Protein AF-A0AAD6ZM93-F1 (afdb_monomer_lite)

Structure (mmCIF, N/CA/C/O backbone):
data_AF-A0AAD6ZM93-F1
#
_entry.id   AF-A0AAD6ZM93-F1
#
loop_
_atom_site.group_PDB
_atom_site.id
_atom_site.type_symbol
_atom_site.label_atom_id
_atom_site.label_alt_id
_atom_site.label_comp_id
_atom_site.label_asym_id
_atom_site.label_entity_id
_atom_site.label_seq_id
_atom_site.pdbx_PDB_ins_code
_atom_site.Cartn_x
_atom_site.Cartn_y
_atom_site.Cartn_z
_atom_site.occupancy
_atom_site.B_iso_or_equiv
_atom_site.auth_seq_id
_atom_site.auth_comp_id
_atom_site.auth_asym_id
_atom_site.auth_atom_id
_atom_site.pdbx_PDB_model_num
ATOM 1 N N . MET A 1 1 ? -8.711 8.021 24.105 1.00 67.56 1 MET A N 1
ATOM 2 C CA . MET A 1 1 ? -10.184 8.158 24.157 1.00 67.56 1 MET A CA 1
ATOM 3 C C . MET A 1 1 ? -10.617 8.181 25.612 1.00 67.56 1 MET A C 1
ATOM 5 O O . MET A 1 1 ? -10.117 7.364 26.375 1.00 67.56 1 MET A O 1
ATOM 9 N N . HIS A 1 2 ? -11.492 9.107 26.006 1.00 85.69 2 HIS A N 1
ATOM 10 C CA . HIS A 1 2 ? -12.073 9.116 27.351 1.00 85.69 2 HIS A CA 1
ATOM 11 C C . HIS A 1 2 ? -13.322 8.231 27.360 1.00 85.69 2 HIS A C 1
ATOM 13 O O . HIS A 1 2 ? -14.270 8.508 26.631 1.00 85.69 2 HIS A O 1
ATOM 19 N N . SER A 1 3 ? -13.315 7.164 28.162 1.00 91.06 3 SER A N 1
ATOM 20 C CA . SER A 1 3 ? -14.482 6.300 28.355 1.00 91.06 3 SER A CA 1
ATOM 21 C C . SER A 1 3 ? -15.126 6.585 29.713 1.00 91.06 3 SER A C 1
ATOM 23 O O . SER A 1 3 ? -14.416 6.577 30.723 1.00 91.06 3 SER A O 1
ATOM 25 N N . PRO A 1 4 ? -16.456 6.772 29.795 1.00 92.06 4 PRO A N 1
ATOM 26 C CA . PRO A 1 4 ? -17.145 6.849 31.083 1.00 92.06 4 PRO A CA 1
ATOM 27 C C . PRO A 1 4 ? -17.070 5.519 31.853 1.00 92.06 4 PRO A C 1
ATOM 29 O O . PRO A 1 4 ? -17.218 5.495 33.071 1.00 92.06 4 PRO A O 1
ATOM 32 N N . PHE A 1 5 ? -16.761 4.418 31.162 1.00 92.25 5 PHE A N 1
ATOM 33 C CA . PHE A 1 5 ? -16.632 3.080 31.735 1.00 92.25 5 PHE A CA 1
ATOM 34 C C . PHE A 1 5 ? -15.187 2.714 32.100 1.00 92.25 5 PHE A C 1
ATOM 36 O O . PHE A 1 5 ? -14.921 1.555 32.397 1.00 92.25 5 PHE A O 1
ATOM 43 N N . GLN A 1 6 ? -14.247 3.671 32.105 1.00 93.00 6 GLN A N 1
ATOM 44 C CA . GLN A 1 6 ? -12.807 3.420 32.294 1.00 93.00 6 GLN A CA 1
ATOM 45 C C . GLN A 1 6 ? -12.485 2.518 33.495 1.00 93.00 6 GLN A C 1
ATOM 47 O O . GLN A 1 6 ? -11.612 1.664 33.401 1.00 93.00 6 GLN A O 1
ATOM 52 N N . LYS A 1 7 ? -13.196 2.696 34.616 1.00 91.25 7 LYS A N 1
ATOM 53 C CA . LYS A 1 7 ? -12.991 1.924 35.855 1.00 91.25 7 LYS A CA 1
ATOM 54 C C . LYS A 1 7 ? -13.463 0.468 35.764 1.00 91.25 7 LYS A C 1
ATOM 56 O O . LYS A 1 7 ? -13.064 -0.341 36.590 1.00 91.25 7 LYS A O 1
ATOM 61 N N . LEU A 1 8 ? -14.339 0.165 34.808 1.00 91.38 8 LEU A N 1
ATOM 62 C CA . LEU A 1 8 ? -14.923 -1.160 34.599 1.00 91.38 8 LEU A CA 1
ATOM 63 C C . LEU A 1 8 ? -14.144 -1.963 33.548 1.00 91.38 8 LEU A C 1
ATOM 65 O O . LEU A 1 8 ? -14.194 -3.193 33.547 1.00 91.38 8 LEU A O 1
ATOM 69 N N . LEU A 1 9 ? -13.414 -1.283 32.659 1.00 91.31 9 LEU A N 1
ATOM 70 C CA . LEU A 1 9 ? -12.586 -1.928 31.640 1.00 91.31 9 LEU A CA 1
ATOM 71 C C . LEU A 1 9 ? -11.485 -2.778 32.287 1.00 91.31 9 LEU A C 1
ATOM 73 O O . LEU A 1 9 ? -10.892 -2.381 33.286 1.00 91.31 9 LEU A O 1
ATOM 77 N N . HIS A 1 10 ? -11.188 -3.931 31.682 1.00 92.62 10 HIS A N 1
ATOM 78 C CA . HIS A 1 10 ? -10.166 -4.881 32.152 1.00 92.62 10 HIS A CA 1
ATOM 79 C C . HIS A 1 10 ? -10.415 -5.450 33.560 1.00 92.62 10 HIS A C 1
ATOM 81 O O . HIS A 1 10 ? -9.482 -5.883 34.233 1.00 92.62 10 HIS A O 1
ATOM 87 N N . THR A 1 11 ? -11.673 -5.477 33.998 1.00 93.44 11 THR A N 1
ATOM 88 C CA . THR A 1 11 ? -12.091 -6.127 35.246 1.00 93.44 11 THR A CA 1
ATOM 89 C C . THR A 1 11 ? -12.988 -7.329 34.951 1.00 93.44 11 THR A C 1
ATOM 91 O O . THR A 1 11 ? -13.528 -7.454 33.855 1.00 93.44 11 THR A O 1
ATOM 94 N N . ASN A 1 12 ? -13.196 -8.193 35.948 1.00 92.50 12 ASN A N 1
ATOM 95 C CA . ASN A 1 12 ? -14.184 -9.281 35.885 1.00 92.50 12 ASN A CA 1
ATOM 96 C C . ASN A 1 12 ? -15.611 -8.803 36.228 1.00 92.50 12 ASN A C 1
ATOM 98 O O . ASN A 1 12 ? -16.450 -9.603 36.637 1.00 92.50 12 ASN A O 1
ATOM 102 N N . PHE A 1 13 ? -15.882 -7.498 36.140 1.00 92.56 13 PHE A N 1
ATOM 103 C CA . PHE A 1 13 ? -17.203 -6.943 36.411 1.00 92.56 13 PHE A CA 1
ATOM 104 C C . PHE A 1 13 ? -18.219 -7.450 35.382 1.00 92.56 13 PHE A C 1
ATOM 106 O O . PHE A 1 13 ? -17.970 -7.397 34.178 1.00 92.56 13 PHE A O 1
ATOM 113 N N . VAL A 1 14 ? -19.376 -7.911 35.861 1.00 93.06 14 VAL A N 1
ATOM 114 C CA . VAL A 1 14 ? -20.493 -8.325 35.008 1.00 93.06 14 VAL A CA 1
ATOM 115 C C . VAL A 1 14 ? -21.499 -7.172 34.950 1.00 93.06 14 VAL A C 1
ATOM 117 O O . VAL A 1 14 ? -22.159 -6.916 35.959 1.00 93.06 14 VAL A O 1
ATOM 120 N N . PRO A 1 15 ? -21.612 -6.455 33.816 1.00 92.25 15 PRO A N 1
ATOM 121 C CA . PRO A 1 15 ? -22.557 -5.355 33.683 1.00 92.25 15 PRO A CA 1
ATOM 122 C C . PRO A 1 15 ? -24.003 -5.851 33.670 1.00 92.25 15 PRO A C 1
ATOM 124 O O . PRO A 1 15 ? -24.321 -6.907 33.126 1.00 92.25 15 PRO A O 1
ATOM 127 N N . THR A 1 16 ? -24.891 -5.038 34.225 1.00 95.44 16 THR A N 1
ATOM 128 C CA . THR A 1 16 ? -26.344 -5.216 34.131 1.00 95.44 16 THR A CA 1
ATOM 129 C C . THR A 1 16 ? -26.849 -4.965 32.705 1.00 95.44 16 THR A C 1
ATOM 131 O O . THR A 1 16 ? -26.159 -4.362 31.879 1.00 95.44 16 THR A O 1
ATOM 134 N N . ASP A 1 17 ? -28.089 -5.355 32.397 1.00 96.19 17 ASP A N 1
ATOM 135 C CA . ASP A 1 17 ? -28.687 -5.121 31.071 1.00 96.19 17 ASP A CA 1
ATOM 136 C C . ASP A 1 17 ? -28.759 -3.631 30.698 1.00 96.19 17 ASP A C 1
ATOM 138 O O . ASP A 1 17 ? -28.534 -3.254 29.541 1.00 96.19 17 ASP A O 1
ATOM 142 N N . ALA A 1 18 ? -29.031 -2.766 31.681 1.00 95.12 18 ALA A N 1
ATOM 143 C CA . ALA A 1 18 ? -29.060 -1.319 31.496 1.00 95.12 18 ALA A CA 1
ATOM 144 C C . ALA A 1 18 ? -27.665 -0.761 31.168 1.00 95.12 18 ALA A C 1
ATOM 146 O O . ALA A 1 18 ? -27.519 0.039 30.243 1.00 95.12 18 ALA A O 1
ATOM 147 N N . GLU A 1 19 ? -26.624 -1.221 31.866 1.00 93.62 19 GLU A N 1
ATOM 148 C CA . GLU A 1 19 ? -25.234 -0.846 31.578 1.00 93.62 19 GLU A CA 1
ATOM 149 C C . GLU A 1 19 ? -24.780 -1.392 30.222 1.00 93.62 19 GLU A C 1
ATOM 151 O O . GLU A 1 19 ? -24.165 -0.665 29.445 1.00 93.62 19 GLU A O 1
ATOM 156 N N . CYS A 1 20 ? -25.163 -2.624 29.876 1.00 95.19 20 CYS A N 1
ATOM 157 C CA . CYS A 1 20 ? -24.922 -3.204 28.556 1.00 95.19 20 CYS A CA 1
ATOM 158 C C . CYS A 1 20 ? -25.531 -2.359 27.433 1.00 95.19 20 CYS A C 1
ATOM 160 O O . CYS A 1 20 ? -24.949 -2.263 26.349 1.00 95.19 20 CYS A O 1
ATOM 162 N N . LYS A 1 21 ? -26.717 -1.778 27.646 1.00 96.62 21 LYS A N 1
ATOM 163 C CA . LYS A 1 21 ? -27.333 -0.858 26.683 1.00 96.62 21 LYS A CA 1
ATOM 164 C C . LYS A 1 21 ? -26.527 0.439 26.579 1.00 96.62 21 LYS A C 1
ATOM 166 O O . LYS A 1 21 ? -26.111 0.790 25.481 1.00 96.62 21 LYS A O 1
ATOM 171 N N . SER A 1 22 ? -26.212 1.073 27.707 1.00 95.62 22 SER A N 1
ATOM 172 C CA . SER A 1 22 ? -25.424 2.314 27.747 1.00 95.62 22 SER A CA 1
ATOM 173 C C . SER A 1 22 ? -24.040 2.169 27.104 1.00 95.62 22 SER A C 1
ATOM 175 O O . SER A 1 22 ? -23.597 3.057 26.380 1.00 95.62 22 SER A O 1
ATOM 177 N N . ILE A 1 23 ? -23.363 1.035 27.317 1.00 95.12 23 ILE A N 1
ATOM 178 C CA . ILE A 1 23 ? -22.077 0.727 26.678 1.00 95.12 23 ILE A CA 1
ATOM 179 C C . ILE A 1 23 ? -22.251 0.589 25.163 1.00 95.12 23 ILE A C 1
ATOM 181 O O . ILE A 1 23 ? -21.461 1.145 24.402 1.00 95.12 23 ILE A O 1
ATOM 185 N N . ARG A 1 24 ? -23.282 -0.132 24.702 1.00 96.00 24 ARG A N 1
ATOM 186 C CA . ARG A 1 24 ? -23.555 -0.290 23.265 1.00 96.00 24 ARG A CA 1
ATOM 187 C C . ARG A 1 24 ? -23.848 1.043 22.590 1.00 96.00 24 ARG A C 1
ATOM 189 O O . ARG A 1 24 ? -23.305 1.275 21.515 1.00 96.00 24 ARG A O 1
ATOM 196 N N . ASP A 1 25 ? -24.647 1.893 23.224 1.00 96.38 25 ASP A N 1
ATOM 197 C CA . ASP A 1 25 ? -24.992 3.219 22.710 1.00 96.38 25 ASP A CA 1
ATOM 198 C C . ASP A 1 25 ? -23.747 4.119 22.645 1.00 96.38 25 ASP A C 1
ATOM 200 O O . ASP A 1 25 ? -23.476 4.723 21.608 1.00 96.38 25 ASP A O 1
ATOM 204 N N . PHE A 1 26 ? -22.911 4.114 23.691 1.00 95.31 26 PHE A N 1
ATOM 205 C CA . PHE A 1 26 ? -21.629 4.829 23.700 1.00 95.31 26 PHE A CA 1
ATOM 206 C C . PHE A 1 26 ? -20.681 4.375 22.579 1.00 95.31 26 PHE A C 1
A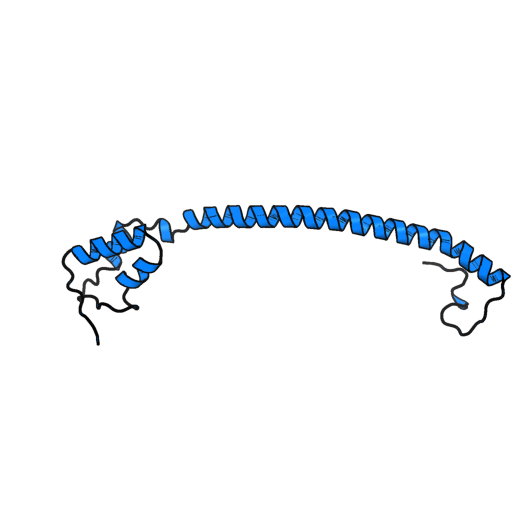TOM 208 O O . PHE A 1 26 ? -19.970 5.192 22.001 1.00 95.31 26 PHE A O 1
ATOM 215 N N . LEU A 1 27 ? -20.673 3.080 22.244 1.00 96.12 27 LEU A N 1
ATOM 216 C CA . LEU A 1 27 ? -19.804 2.521 21.207 1.00 96.12 27 LEU A CA 1
ATOM 217 C C . LEU A 1 27 ? -20.279 2.792 19.772 1.00 96.12 27 LEU A C 1
ATOM 219 O O . LEU A 1 27 ? -19.526 2.493 18.847 1.00 96.12 27 LEU A O 1
ATOM 223 N N . GLN A 1 28 ? -21.479 3.338 19.550 1.00 96.62 28 GLN A N 1
ATOM 224 C CA . GLN A 1 28 ? -21.980 3.591 18.192 1.00 96.62 28 GLN A CA 1
ATOM 225 C C . GLN A 1 28 ? -21.092 4.579 17.424 1.00 96.62 28 GLN A C 1
ATOM 227 O O . GLN A 1 28 ? -20.656 4.258 16.321 1.00 96.62 28 GLN A O 1
ATOM 232 N N . SER A 1 29 ? -20.768 5.732 18.020 1.00 94.94 29 SER A N 1
ATOM 233 C CA . SER A 1 29 ? -19.907 6.746 17.386 1.00 94.94 29 SER A CA 1
ATOM 234 C C . SER A 1 29 ? -18.484 6.227 17.137 1.00 94.94 29 SER A C 1
ATOM 236 O O . SER A 1 29 ? -18.081 6.215 15.979 1.00 94.94 29 SER A O 1
ATOM 238 N N . PRO A 1 30 ? -17.761 5.662 18.127 1.00 96.38 30 PRO A N 1
ATOM 239 C CA . PRO A 1 30 ? -16.448 5.061 17.891 1.00 96.38 30 PRO A CA 1
ATOM 240 C C . PRO A 1 30 ? -16.425 3.979 16.811 1.00 96.38 30 PRO A C 1
ATOM 242 O O . PRO A 1 30 ? -15.433 3.824 16.103 1.00 96.38 30 PRO A O 1
ATOM 245 N N . ARG A 1 31 ? -17.503 3.193 16.691 1.00 97.44 31 ARG A N 1
ATOM 246 C CA . ARG A 1 31 ? -17.626 2.185 15.632 1.00 97.44 31 ARG A CA 1
ATOM 247 C C . ARG A 1 31 ? -17.820 2.819 14.265 1.00 97.44 31 ARG A C 1
ATOM 249 O O . ARG A 1 31 ? -17.288 2.282 13.301 1.00 97.44 31 ARG A O 1
ATOM 256 N N . GLN A 1 32 ? -18.573 3.910 14.177 1.00 97.69 32 GLN A N 1
ATOM 257 C CA . GLN A 1 32 ? -18.719 4.645 12.928 1.00 97.69 32 GLN A CA 1
ATOM 258 C C . GLN A 1 32 ? -17.385 5.275 12.521 1.00 97.69 32 GLN A C 1
ATOM 260 O O . GLN A 1 32 ? -16.922 5.002 11.421 1.00 97.69 32 GLN A O 1
ATOM 265 N N . ASP A 1 33 ? -16.706 5.965 13.440 1.00 97.44 33 ASP A N 1
ATOM 266 C CA . ASP A 1 33 ? -15.391 6.566 13.184 1.00 97.44 33 ASP A CA 1
ATOM 267 C C . ASP A 1 33 ? -14.373 5.514 12.717 1.00 97.44 33 ASP A C 1
ATOM 269 O O . ASP A 1 33 ? -13.609 5.735 11.780 1.00 97.44 33 ASP A O 1
ATOM 273 N N . LEU A 1 34 ? -14.376 4.330 13.344 1.00 98.19 34 LEU A N 1
ATOM 274 C CA . LEU A 1 34 ? -13.511 3.223 12.940 1.00 98.19 34 LEU A CA 1
ATOM 275 C C . LEU A 1 34 ? -13.819 2.742 11.517 1.00 98.19 34 LEU A C 1
ATOM 277 O O . LEU A 1 34 ? -12.893 2.433 10.767 1.00 98.19 34 LEU A O 1
ATOM 281 N N . ARG A 1 35 ? -15.100 2.656 11.144 1.00 98.44 35 ARG A N 1
ATOM 282 C CA . ARG A 1 35 ? -15.506 2.271 9.787 1.00 98.44 35 ARG A CA 1
ATOM 283 C C . ARG A 1 35 ? -15.057 3.311 8.771 1.00 98.44 35 ARG A C 1
ATOM 285 O O . ARG A 1 35 ? -14.415 2.933 7.798 1.00 98.44 35 ARG A O 1
ATOM 292 N N . ASP A 1 36 ? -15.304 4.586 9.047 1.00 98.31 36 ASP A N 1
ATOM 293 C CA . ASP A 1 36 ? -14.939 5.691 8.159 1.00 98.31 36 ASP A CA 1
ATOM 294 C C . ASP A 1 36 ? -13.418 5.739 7.944 1.00 98.31 36 ASP A C 1
ATOM 296 O O . ASP A 1 36 ? -12.940 5.838 6.814 1.00 98.31 36 ASP A O 1
ATOM 300 N N . LEU A 1 37 ? -12.635 5.564 9.015 1.00 98.62 37 LEU A N 1
ATOM 301 C CA . LEU A 1 37 ? -11.177 5.463 8.921 1.00 98.62 37 LEU A CA 1
ATOM 302 C C . LEU A 1 37 ? -10.726 4.235 8.125 1.00 98.62 37 LEU A C 1
ATOM 304 O O . LEU A 1 37 ? -9.766 4.320 7.364 1.00 98.62 37 LEU A O 1
ATOM 308 N N . THR A 1 38 ? -11.400 3.096 8.283 1.00 98.56 38 THR A N 1
ATOM 309 C CA . THR A 1 38 ? -11.070 1.874 7.535 1.00 98.56 38 THR A CA 1
ATOM 310 C C . THR A 1 38 ? -11.327 2.056 6.038 1.00 98.56 38 THR A C 1
ATOM 312 O O . THR A 1 38 ? -10.507 1.644 5.217 1.00 98.56 38 THR A O 1
ATOM 315 N N . GLU A 1 39 ? -12.436 2.701 5.677 1.00 98.50 39 GLU A N 1
ATOM 316 C CA . GLU A 1 39 ? -12.780 3.019 4.288 1.00 98.50 39 GLU A CA 1
ATOM 317 C C . GLU A 1 39 ? -11.780 4.014 3.680 1.00 98.50 39 GLU A C 1
ATOM 319 O O . GLU A 1 39 ? -11.301 3.803 2.562 1.00 98.50 39 GLU A O 1
ATOM 324 N N . GLU A 1 40 ? -11.381 5.043 4.431 1.00 98.56 40 GLU A N 1
ATOM 325 C CA . GLU A 1 40 ? -10.387 6.015 3.970 1.00 98.56 40 GLU A CA 1
ATOM 326 C C . GLU A 1 40 ? -8.998 5.387 3.792 1.00 98.56 40 GLU A C 1
ATOM 328 O O . GLU A 1 40 ? -8.323 5.650 2.795 1.00 98.56 40 GLU A O 1
ATOM 333 N N . ILE A 1 41 ? -8.583 4.499 4.702 1.00 98.62 41 ILE A N 1
ATOM 334 C CA . ILE A 1 41 ? -7.340 3.727 4.552 1.00 98.62 41 ILE A CA 1
ATOM 335 C C . ILE A 1 41 ? -7.384 2.894 3.269 1.00 98.62 41 ILE A C 1
ATOM 337 O O . ILE A 1 41 ? -6.426 2.917 2.497 1.00 98.62 41 ILE A O 1
ATOM 341 N N . ALA A 1 42 ? -8.488 2.190 3.007 1.00 98.50 42 ALA A N 1
ATOM 342 C CA . ALA A 1 42 ? -8.630 1.385 1.796 1.00 98.50 42 ALA A CA 1
ATOM 343 C C . ALA A 1 42 ? -8.555 2.246 0.523 1.00 98.50 42 ALA A C 1
ATOM 345 O O . ALA A 1 42 ? -7.872 1.881 -0.437 1.00 98.50 42 ALA A O 1
ATOM 346 N N . ARG A 1 43 ? -9.199 3.420 0.529 1.00 98.50 43 ARG A N 1
ATOM 347 C CA . ARG A 1 43 ? -9.149 4.378 -0.584 1.00 98.50 43 ARG A CA 1
ATOM 348 C C . ARG A 1 43 ? -7.728 4.876 -0.843 1.00 98.50 43 ARG A C 1
ATOM 350 O O . ARG A 1 43 ? -7.284 4.900 -1.989 1.00 98.50 43 ARG A O 1
ATOM 357 N N . LEU A 1 44 ? -7.013 5.281 0.207 1.00 98.69 44 LEU A N 1
ATOM 358 C CA . LEU A 1 44 ? -5.637 5.763 0.092 1.00 98.69 44 LEU A CA 1
ATOM 359 C C . LEU A 1 44 ? -4.687 4.656 -0.372 1.00 98.69 44 LEU A C 1
ATOM 361 O O . LEU A 1 44 ? -3.822 4.919 -1.205 1.00 98.69 44 LEU A O 1
ATOM 365 N N . GLN A 1 45 ? -4.874 3.424 0.103 1.00 98.69 45 GLN A N 1
ATOM 366 C CA . GLN A 1 45 ? -4.070 2.287 -0.336 1.00 98.69 45 GLN A CA 1
ATOM 367 C C . GLN A 1 45 ? -4.231 2.032 -1.839 1.00 98.69 45 GLN A C 1
ATOM 369 O O . GLN A 1 45 ? -3.230 1.882 -2.531 1.00 98.69 45 GLN A O 1
ATOM 374 N N . ALA A 1 46 ? -5.456 2.100 -2.369 1.00 98.44 46 ALA A N 1
ATOM 375 C CA . ALA A 1 46 ? -5.6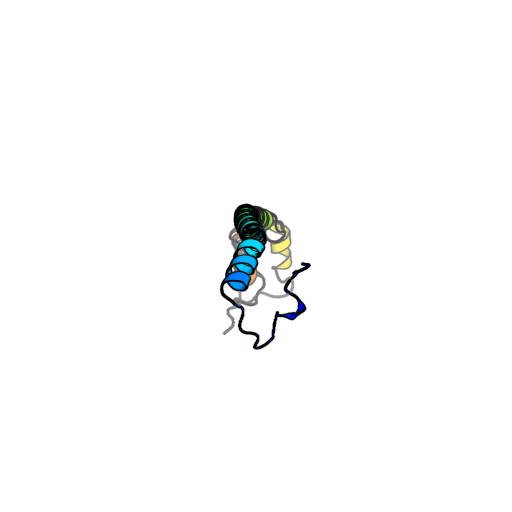92 1.954 -3.806 1.00 98.44 46 ALA A CA 1
ATOM 376 C C . ALA A 1 46 ? -4.947 3.016 -4.641 1.00 98.44 46 ALA A C 1
ATOM 378 O O . ALA A 1 46 ? -4.365 2.697 -5.676 1.00 98.44 46 ALA A O 1
ATOM 379 N N . LEU A 1 47 ? -4.905 4.268 -4.168 1.00 98.62 47 LEU A N 1
ATOM 380 C CA . LEU A 1 47 ? -4.152 5.343 -4.829 1.00 98.62 47 LEU A CA 1
ATOM 381 C C . LEU A 1 47 ? -2.636 5.116 -4.767 1.00 98.62 47 LEU A C 1
ATOM 383 O O . LEU A 1 47 ? -1.926 5.400 -5.733 1.00 98.62 47 LEU A O 1
ATOM 387 N N . ILE A 1 48 ? -2.132 4.612 -3.638 1.00 98.75 48 ILE A N 1
ATOM 388 C CA . ILE A 1 48 ? -0.717 4.253 -3.485 1.00 98.75 48 ILE A CA 1
ATOM 389 C C . ILE A 1 48 ? -0.351 3.125 -4.450 1.00 98.75 48 ILE A C 1
ATOM 391 O O . ILE A 1 48 ? 0.706 3.188 -5.085 1.00 98.75 48 ILE A O 1
ATOM 395 N N . ASP A 1 49 ? -1.211 2.118 -4.577 1.00 98.56 49 ASP A N 1
ATOM 396 C CA . ASP A 1 49 ? -0.983 0.965 -5.442 1.00 98.56 49 ASP A CA 1
ATOM 397 C C . ASP A 1 49 ? -0.952 1.392 -6.919 1.00 98.56 49 ASP A C 1
ATOM 399 O O . ASP A 1 49 ? -0.018 1.040 -7.645 1.00 98.56 49 ASP A O 1
ATOM 403 N N . GLU A 1 50 ? -1.899 2.235 -7.348 1.00 98.44 50 GLU A N 1
ATOM 404 C CA . GLU A 1 50 ? -1.932 2.803 -8.702 1.00 98.44 50 GLU A CA 1
ATOM 405 C C . GLU A 1 50 ? -0.673 3.633 -9.006 1.00 98.44 50 GLU A C 1
ATOM 407 O O . GLU A 1 50 ? -0.004 3.430 -10.026 1.00 98.44 50 GLU A O 1
ATOM 412 N N . ALA A 1 51 ? -0.302 4.546 -8.104 1.00 98.50 51 ALA A N 1
ATOM 413 C CA . ALA A 1 51 ? 0.888 5.376 -8.272 1.00 98.50 51 ALA A CA 1
ATOM 414 C C . ALA A 1 51 ? 2.177 4.537 -8.299 1.00 98.50 51 ALA A C 1
ATOM 416 O O . ALA A 1 51 ? 3.093 4.826 -9.073 1.00 98.50 51 ALA A O 1
ATOM 417 N N . SER A 1 52 ? 2.249 3.482 -7.484 1.00 98.62 52 SER A N 1
ATOM 418 C CA . SER A 1 52 ? 3.398 2.575 -7.426 1.00 98.62 52 SER A CA 1
ATOM 419 C C . SER A 1 52 ? 3.544 1.752 -8.701 1.00 98.62 52 SER A C 1
ATOM 421 O O . SER A 1 52 ? 4.666 1.592 -9.189 1.00 98.62 52 SER A O 1
ATOM 423 N N . LEU A 1 53 ? 2.431 1.284 -9.275 1.00 98.44 53 LEU A N 1
ATOM 424 C CA . LEU A 1 53 ? 2.430 0.601 -10.566 1.00 98.44 53 LEU A CA 1
ATOM 425 C C . LEU A 1 53 ? 2.996 1.517 -11.655 1.00 98.44 53 LEU A C 1
ATOM 427 O O . LEU A 1 53 ? 3.974 1.163 -12.316 1.00 98.44 53 LEU A O 1
ATOM 431 N N . ARG A 1 54 ? 2.453 2.735 -11.767 1.00 98.38 54 ARG A N 1
ATOM 432 C CA . ARG A 1 54 ? 2.906 3.720 -12.756 1.00 98.38 54 ARG A CA 1
ATOM 433 C C . ARG A 1 54 ? 4.376 4.099 -12.570 1.00 98.38 54 ARG A C 1
ATOM 435 O O . ARG A 1 54 ? 5.097 4.263 -13.553 1.00 98.38 54 ARG A O 1
ATOM 442 N N . ARG A 1 55 ? 4.841 4.222 -11.321 1.00 98.56 55 ARG A N 1
ATOM 443 C CA . ARG A 1 55 ? 6.259 4.464 -11.016 1.00 98.56 55 ARG A CA 1
ATOM 444 C C . ARG A 1 55 ? 7.134 3.331 -11.551 1.00 98.56 55 ARG A C 1
ATOM 446 O O . ARG A 1 55 ? 8.101 3.610 -12.248 1.00 98.56 55 ARG A O 1
ATOM 453 N N . SER A 1 56 ? 6.773 2.076 -11.279 1.00 98.38 56 SER A N 1
ATOM 454 C CA . SER A 1 56 ? 7.549 0.913 -11.729 1.00 98.38 56 SER A CA 1
ATOM 455 C C . SER A 1 56 ? 7.623 0.806 -13.255 1.00 98.38 56 SER A C 1
ATOM 457 O O . SER A 1 56 ? 8.664 0.447 -13.806 1.00 98.38 56 SER A O 1
ATOM 459 N N . GLU A 1 57 ? 6.537 1.128 -13.958 1.00 98.31 57 GLU A N 1
ATOM 460 C CA . GLU A 1 57 ? 6.527 1.167 -15.425 1.00 98.31 57 GLU A CA 1
ATOM 461 C C . GLU A 1 57 ? 7.478 2.236 -15.973 1.00 98.31 57 GLU A C 1
ATOM 463 O O . GLU A 1 57 ? 8.249 1.965 -16.897 1.00 98.31 57 GLU A O 1
ATOM 468 N N . LEU A 1 58 ? 7.468 3.431 -15.375 1.00 98.44 58 LEU A N 1
ATOM 469 C CA . LEU A 1 58 ? 8.364 4.521 -15.757 1.00 98.44 58 LEU A CA 1
ATOM 470 C C . LEU A 1 58 ? 9.828 4.209 -15.446 1.00 98.44 58 LEU A C 1
ATOM 472 O O . LEU A 1 58 ? 10.680 4.471 -16.290 1.00 98.44 58 LEU A O 1
ATOM 476 N N . GLU A 1 59 ? 10.124 3.624 -14.285 1.00 97.81 59 GLU A N 1
ATOM 477 C CA . GLU A 1 59 ? 11.475 3.176 -13.920 1.00 97.81 59 GLU A CA 1
ATOM 478 C C . GLU A 1 59 ? 12.021 2.213 -14.982 1.00 97.81 59 GLU A C 1
ATOM 480 O O . GLU A 1 59 ? 13.068 2.473 -15.571 1.00 97.81 59 GLU A O 1
ATOM 485 N N . LYS A 1 60 ? 11.254 1.173 -15.342 1.00 96.94 60 LYS A N 1
ATOM 486 C CA . LYS A 1 60 ? 11.644 0.221 -16.398 1.00 96.94 60 LYS A CA 1
ATOM 487 C C . LYS A 1 60 ? 11.863 0.899 -17.749 1.00 96.94 60 LYS A C 1
ATOM 489 O O . LYS A 1 60 ? 12.802 0.554 -18.466 1.00 96.94 60 LYS A O 1
ATOM 494 N N . PHE A 1 61 ? 10.993 1.839 -18.117 1.00 96.75 61 PHE A N 1
ATOM 495 C CA . PHE A 1 61 ? 11.126 2.592 -19.360 1.00 96.75 61 PHE A CA 1
ATOM 496 C C . PHE A 1 61 ? 12.418 3.415 -19.370 1.00 96.75 61 PHE A C 1
ATOM 498 O O . PHE A 1 61 ? 13.175 3.350 -20.338 1.00 96.75 61 PHE A O 1
ATOM 505 N N . ILE A 1 62 ? 12.694 4.156 -18.297 1.00 95.62 62 ILE A N 1
ATOM 506 C CA . ILE A 1 62 ? 13.905 4.971 -18.158 1.00 95.62 62 ILE A CA 1
ATOM 507 C C . ILE A 1 62 ? 15.148 4.082 -18.205 1.00 95.62 62 ILE A C 1
ATOM 509 O O . ILE A 1 62 ? 16.048 4.352 -19.000 1.00 95.62 62 ILE A O 1
ATOM 513 N N . ASP A 1 63 ? 15.173 2.994 -17.437 1.00 93.25 63 ASP A N 1
ATOM 514 C CA . ASP A 1 63 ? 16.305 2.067 -17.382 1.00 93.25 63 ASP A CA 1
ATOM 515 C C . ASP A 1 63 ? 16.612 1.458 -18.753 1.00 93.25 63 ASP A C 1
ATOM 517 O O . ASP A 1 63 ? 17.775 1.384 -19.158 1.00 93.25 63 ASP A O 1
ATOM 521 N N . ALA A 1 64 ? 15.582 1.092 -19.521 1.00 89.94 64 ALA A N 1
ATOM 522 C CA . ALA A 1 64 ? 15.756 0.586 -20.879 1.00 89.94 64 ALA A CA 1
ATOM 523 C C . ALA A 1 64 ? 16.439 1.613 -21.800 1.00 89.94 64 ALA A C 1
ATOM 525 O O . ALA A 1 64 ? 17.302 1.246 -22.600 1.00 89.94 64 ALA A O 1
ATOM 526 N N . HIS A 1 65 ? 16.105 2.899 -21.672 1.00 91.50 65 HIS A N 1
ATOM 527 C CA . HIS A 1 65 ? 16.719 3.964 -22.472 1.00 91.50 65 HIS A CA 1
ATOM 528 C C . HIS A 1 65 ? 18.127 4.304 -21.985 1.00 91.50 65 HIS A C 1
ATOM 530 O O . HIS A 1 65 ? 19.044 4.452 -22.796 1.00 91.50 65 HIS A O 1
ATOM 536 N N . LEU A 1 66 ? 18.340 4.363 -20.670 1.00 86.38 66 LEU A N 1
ATOM 537 C CA . LEU A 1 66 ? 19.672 4.545 -20.099 1.00 86.38 66 LEU A CA 1
ATOM 538 C C . LEU A 1 66 ? 20.607 3.400 -20.499 1.00 86.38 66 LEU A C 1
ATOM 540 O O . LEU A 1 66 ? 21.773 3.649 -20.790 1.00 86.38 66 LEU A O 1
ATOM 544 N N . ALA A 1 67 ? 20.108 2.169 -20.630 1.00 81.50 67 ALA A N 1
ATOM 545 C CA . ALA A 1 67 ? 20.891 1.037 -21.119 1.00 81.50 67 ALA A CA 1
ATOM 546 C C . ALA A 1 67 ? 21.339 1.179 -22.588 1.00 81.50 67 ALA A C 1
ATOM 548 O O . ALA A 1 67 ? 22.376 0.621 -22.962 1.00 81.50 67 ALA A O 1
ATOM 549 N N . LEU A 1 68 ? 20.601 1.919 -23.427 1.00 77.50 68 LEU A N 1
ATOM 550 C CA . LEU A 1 68 ? 21.030 2.260 -24.794 1.00 77.50 68 LEU A CA 1
ATOM 551 C C . LEU A 1 68 ? 22.157 3.296 -24.789 1.00 77.50 68 LEU A C 1
ATOM 553 O O . LEU A 1 68 ? 23.052 3.260 -25.628 1.00 77.50 68 LEU A O 1
ATOM 557 N N . VAL A 1 69 ? 22.095 4.210 -23.826 1.00 79.44 69 VAL A N 1
ATOM 558 C CA . VAL A 1 69 ? 22.980 5.366 -23.676 1.00 79.44 69 VAL A CA 1
ATOM 559 C C . VAL A 1 69 ? 24.168 5.031 -22.752 1.00 79.44 69 VAL A C 1
ATOM 561 O O . VAL A 1 69 ? 25.118 5.799 -22.640 1.00 79.44 69 VAL A O 1
ATOM 564 N N . SER A 1 70 ? 24.200 3.863 -22.116 1.00 70.94 70 SER A N 1
ATOM 565 C CA . SER A 1 70 ? 25.350 3.414 -21.329 1.00 70.94 70 SER A CA 1
ATOM 566 C C . SER A 1 70 ? 26.626 3.398 -22.183 1.00 70.94 70 SER A C 1
ATOM 568 O O . SER A 1 70 ? 26.612 2.978 -23.341 1.00 70.94 70 SER A O 1
ATOM 570 N N . LEU A 1 71 ? 27.731 3.878 -21.602 1.00 60.12 71 LEU A N 1
ATOM 571 C CA . LEU A 1 71 ? 29.044 4.057 -22.238 1.00 60.12 71 LEU A CA 1
ATOM 572 C C . LEU A 1 71 ? 29.555 2.777 -22.925 1.00 60.12 71 LEU A C 1
ATOM 574 O O . LEU A 1 71 ? 30.225 2.848 -23.948 1.00 60.12 71 LEU A O 1
ATOM 578 N N . VAL A 1 72 ? 29.135 1.608 -22.441 1.00 59.22 72 VAL A N 1
ATOM 579 C CA . VAL A 1 72 ? 29.454 0.291 -23.015 1.00 59.22 72 VAL A CA 1
ATOM 580 C C . VAL A 1 72 ? 28.821 0.065 -24.401 1.00 59.22 72 VAL A C 1
ATOM 582 O O . VAL A 1 72 ? 29.186 -0.866 -25.093 1.00 59.22 72 VAL A O 1
ATOM 585 N N . ARG A 1 73 ? 27.882 0.892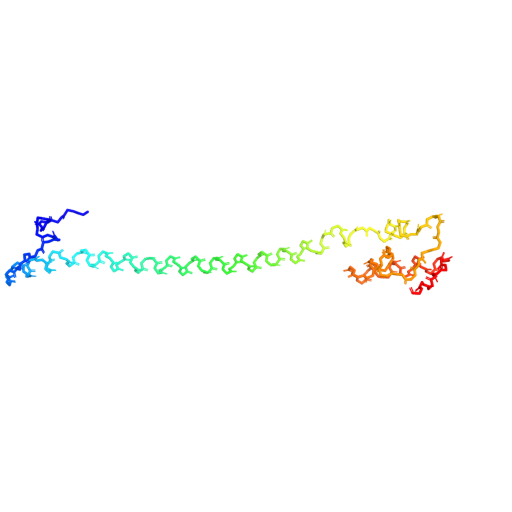 -24.875 1.00 53.22 73 ARG A N 1
ATOM 586 C CA . ARG A 1 73 ? 27.440 0.866 -26.289 1.00 53.22 73 ARG A CA 1
ATOM 587 C C . ARG A 1 73 ? 27.983 2.033 -27.113 1.00 53.22 73 ARG A C 1
ATOM 589 O O . ARG A 1 73 ? 27.704 2.094 -28.304 1.00 53.22 73 ARG A O 1
ATOM 596 N N . ARG A 1 74 ? 28.686 2.975 -26.475 1.00 54.88 74 ARG A N 1
ATOM 597 C CA . ARG A 1 74 ? 29.116 4.255 -27.060 1.00 54.88 74 ARG A CA 1
ATOM 598 C C . ARG A 1 74 ? 30.623 4.485 -27.054 1.00 54.88 74 ARG A C 1
ATOM 600 O O . ARG A 1 74 ? 31.049 5.510 -27.573 1.00 54.88 74 ARG A O 1
ATOM 607 N N . LEU A 1 75 ? 31.421 3.576 -26.494 1.00 56.41 75 LEU A N 1
ATOM 608 C CA . LEU A 1 75 ? 32.829 3.496 -26.872 1.00 56.41 75 LEU A CA 1
ATOM 609 C C . LEU A 1 75 ? 32.861 3.297 -28.386 1.00 56.41 75 LEU A C 1
ATOM 611 O O . LEU A 1 75 ? 32.253 2.354 -28.898 1.00 56.41 75 LEU A O 1
ATOM 615 N N . ALA A 1 76 ? 33.467 4.259 -29.074 1.00 57.00 76 ALA A N 1
ATOM 616 C CA . ALA A 1 76 ? 33.650 4.197 -30.506 1.00 57.00 76 ALA A CA 1
ATOM 617 C C . ALA A 1 76 ? 34.411 2.910 -30.834 1.00 57.00 76 ALA A C 1
ATOM 619 O O . ALA A 1 76 ? 35.359 2.547 -30.136 1.00 57.00 76 ALA A O 1
ATOM 620 N N . ASP A 1 77 ? 33.971 2.230 -31.888 1.00 54.03 77 ASP A N 1
ATOM 621 C CA . ASP A 1 77 ? 34.530 0.964 -32.362 1.00 54.03 77 ASP A CA 1
ATOM 622 C C . ASP A 1 77 ? 36.075 1.020 -32.515 1.00 54.03 77 ASP A C 1
ATOM 624 O O . ASP A 1 77 ? 36.763 0.023 -32.298 1.00 54.03 77 ASP A O 1
ATOM 628 N N . GLU A 1 78 ? 36.625 2.209 -32.784 1.00 55.19 78 GLU A N 1
ATOM 629 C CA . GLU A 1 78 ? 38.062 2.496 -32.909 1.00 55.19 78 GLU A CA 1
ATOM 630 C C . GLU A 1 78 ? 38.855 2.323 -31.594 1.00 55.19 78 GLU A C 1
ATOM 632 O O . GLU A 1 78 ? 39.918 1.700 -31.597 1.00 55.19 78 GLU A O 1
ATOM 637 N N . ASP A 1 79 ? 38.343 2.817 -30.458 1.00 58.12 79 ASP A N 1
ATOM 638 C CA . ASP A 1 79 ? 39.078 2.806 -29.178 1.00 58.12 79 ASP A CA 1
ATOM 639 C C . ASP A 1 79 ? 39.141 1.391 -28.575 1.00 58.12 79 ASP A C 1
ATOM 641 O O . ASP A 1 79 ? 40.154 0.978 -28.009 1.00 58.12 79 ASP A O 1
ATOM 645 N N . ILE A 1 80 ? 38.071 0.608 -28.752 1.00 58.16 80 ILE A N 1
ATOM 646 C CA . ILE A 1 80 ? 37.989 -0.784 -28.283 1.00 58.16 80 ILE A CA 1
ATOM 647 C C . ILE A 1 80 ? 38.904 -1.686 -29.119 1.00 58.16 80 ILE A C 1
ATOM 649 O O . ILE A 1 80 ? 39.581 -2.566 -28.583 1.00 58.16 80 ILE A O 1
ATOM 653 N N . SER A 1 81 ? 38.931 -1.484 -30.439 1.00 56.53 81 SER A N 1
ATOM 654 C CA . SER A 1 81 ? 39.779 -2.261 -31.348 1.00 56.53 81 SER A CA 1
ATOM 655 C C . SER A 1 81 ? 41.260 -2.119 -30.976 1.00 56.53 81 SER A C 1
ATOM 657 O O . SER A 1 81 ? 41.961 -3.118 -30.829 1.00 56.53 81 SER A O 1
ATOM 659 N N . LEU A 1 82 ? 41.718 -0.895 -30.694 1.00 58.66 82 LEU A N 1
ATOM 660 C CA . LEU A 1 82 ? 43.107 -0.621 -30.316 1.00 58.66 82 LEU A CA 1
ATOM 661 C C . LEU A 1 82 ? 43.514 -1.211 -28.957 1.00 58.66 82 LEU A C 1
ATOM 663 O O . LEU A 1 82 ? 44.621 -1.732 -28.846 1.00 58.66 82 LEU A O 1
ATOM 667 N N . GLU A 1 83 ? 42.650 -1.177 -27.936 1.00 60.56 83 GLU A N 1
ATOM 668 C CA . GLU A 1 83 ? 42.973 -1.762 -26.620 1.00 60.56 83 GLU A CA 1
ATOM 669 C C . GLU A 1 83 ? 42.943 -3.300 -26.611 1.00 60.56 83 GLU A C 1
ATOM 671 O O . GLU A 1 83 ? 43.594 -3.936 -25.780 1.00 60.56 83 GLU A O 1
ATOM 676 N N . THR A 1 84 ? 42.193 -3.920 -27.524 1.00 56.56 84 THR A N 1
ATOM 677 C CA . THR A 1 84 ? 42.031 -5.388 -27.574 1.00 56.56 84 THR A CA 1
ATOM 678 C C . THR A 1 84 ? 43.108 -6.102 -28.365 1.00 56.56 84 THR A C 1
ATOM 680 O O . THR A 1 84 ? 43.325 -7.305 -28.181 1.00 56.56 84 THR A O 1
ATOM 683 N N . LEU A 1 85 ? 43.804 -5.367 -29.225 1.00 61.62 85 LEU A N 1
ATOM 684 C CA . LEU A 1 85 ? 44.994 -5.832 -29.905 1.00 61.62 85 LEU A CA 1
ATOM 685 C C . LEU A 1 85 ? 46.150 -5.784 -28.905 1.00 61.62 85 LEU A C 1
ATOM 687 O O . LEU A 1 85 ? 46.713 -4.732 -28.617 1.00 61.62 85 LEU A O 1
ATOM 691 N N . SER A 1 86 ? 46.515 -6.939 -28.345 1.00 58.88 86 SER A N 1
ATOM 692 C CA . SER A 1 86 ? 47.737 -7.033 -27.547 1.00 58.88 86 SER A CA 1
ATOM 693 C C . SER A 1 86 ? 48.933 -6.645 -28.421 1.00 58.88 86 SER A C 1
ATOM 695 O O . SER A 1 86 ? 49.347 -7.400 -29.297 1.00 58.88 86 SER A O 1
ATOM 697 N N . SER A 1 87 ? 49.531 -5.478 -28.164 1.00 59.72 87 SER A N 1
ATOM 698 C CA . SER A 1 87 ? 50.717 -5.001 -28.895 1.00 59.72 87 SER A CA 1
ATOM 699 C C . SER A 1 87 ? 51.961 -5.876 -28.688 1.00 59.72 87 SER A C 1
ATOM 701 O O . SER A 1 87 ? 52.997 -5.636 -29.304 1.00 59.72 87 SER A O 1
ATOM 703 N N . THR A 1 88 ? 51.897 -6.857 -27.783 1.00 59.34 88 THR A N 1
ATOM 704 C CA . THR A 1 88 ? 53.044 -7.644 -27.315 1.00 59.34 88 THR A CA 1
ATOM 705 C C . THR A 1 88 ? 52.914 -9.145 -27.563 1.00 59.34 88 THR A C 1
ATOM 707 O O . THR A 1 88 ? 53.914 -9.854 -27.430 1.00 59.34 88 THR A O 1
ATOM 710 N N . ARG A 1 89 ? 51.729 -9.662 -27.922 1.00 66.25 89 ARG A N 1
ATOM 711 C CA . ARG A 1 89 ? 51.524 -11.099 -28.145 1.00 66.25 89 ARG A CA 1
ATOM 712 C C . ARG A 1 89 ? 50.311 -11.383 -29.030 1.00 66.25 89 ARG A C 1
ATOM 714 O O . ARG A 1 89 ? 49.308 -10.689 -28.981 1.00 66.25 89 ARG A O 1
ATOM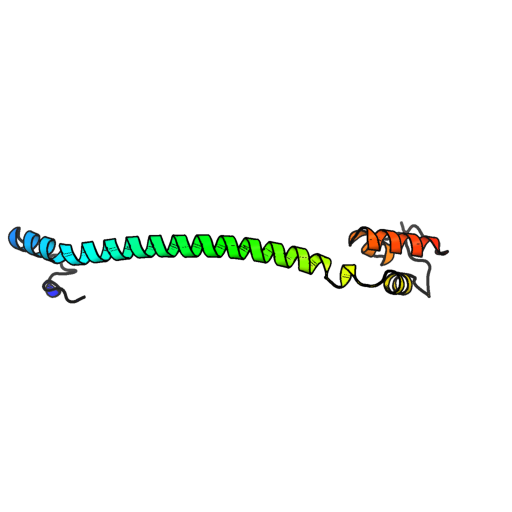 721 N N . ASN A 1 90 ? 50.362 -12.504 -29.742 1.00 66.81 90 ASN A N 1
ATOM 722 C CA . ASN A 1 90 ? 49.168 -13.112 -30.318 1.00 66.81 90 ASN A CA 1
ATOM 723 C C . ASN A 1 90 ? 48.187 -13.565 -29.198 1.00 66.81 90 ASN A C 1
ATOM 725 O O . ASN A 1 90 ? 48.592 -14.353 -28.334 1.00 66.81 90 ASN A O 1
ATOM 729 N N . PRO A 1 91 ? 46.923 -13.105 -29.197 1.00 64.19 91 PRO A N 1
ATOM 730 C CA . PRO A 1 91 ? 45.883 -13.474 -28.248 1.00 64.19 91 PRO A CA 1
ATOM 731 C C . PRO A 1 91 ? 45.480 -14.940 -28.419 1.00 64.19 91 PRO A C 1
ATOM 733 O O . PRO A 1 91 ? 45.407 -15.476 -29.530 1.00 64.19 91 PRO A O 1
ATOM 736 N N . ALA A 1 92 ? 45.200 -15.604 -27.304 1.00 66.31 92 ALA A N 1
ATOM 737 C CA . ALA A 1 92 ? 44.693 -16.969 -27.311 1.00 66.31 92 ALA A CA 1
ATOM 738 C C . ALA A 1 92 ? 43.201 -17.020 -27.702 1.00 66.31 92 ALA A C 1
ATOM 740 O O . ALA A 1 92 ? 42.456 -16.064 -27.500 1.00 66.31 92 ALA A O 1
ATOM 741 N N . LEU A 1 93 ? 42.722 -18.161 -28.209 1.00 66.38 93 LEU A N 1
ATOM 742 C CA . LEU A 1 93 ? 41.281 -18.463 -28.262 1.00 66.38 93 LEU A CA 1
ATOM 743 C C . LEU A 1 93 ? 40.806 -18.936 -26.884 1.00 66.38 93 LEU A C 1
ATOM 745 O O . LEU A 1 93 ? 40.490 -20.107 -26.696 1.00 66.38 93 LEU A O 1
ATOM 749 N N . SER A 1 94 ? 40.802 -18.038 -25.900 1.00 66.88 94 SER A N 1
ATOM 750 C CA . SER A 1 94 ? 40.362 -18.330 -24.532 1.00 66.88 94 SER A CA 1
ATOM 751 C C . SER A 1 94 ? 39.167 -17.470 -24.144 1.00 66.88 94 SER A C 1
ATOM 753 O O . SER A 1 94 ? 39.118 -16.285 -24.458 1.00 66.88 94 SER A O 1
ATOM 755 N N . SER A 1 95 ? 38.220 -18.027 -23.387 1.00 65.50 95 SER A N 1
ATOM 756 C CA . SER A 1 95 ? 37.062 -17.279 -22.874 1.00 65.50 95 SER A CA 1
ATOM 757 C C . SER A 1 95 ? 37.434 -16.085 -21.987 1.00 65.50 95 SER A C 1
ATOM 759 O O . SER A 1 95 ? 36.585 -15.238 -21.736 1.00 65.50 95 SER A O 1
ATOM 761 N N . ASN A 1 96 ? 38.682 -16.028 -21.515 1.00 66.62 96 ASN A N 1
ATOM 762 C CA . ASN A 1 96 ? 39.204 -14.950 -20.677 1.00 66.62 96 ASN A CA 1
ATOM 763 C C . ASN A 1 96 ? 39.961 -13.874 -21.477 1.00 66.62 96 ASN A C 1
ATOM 765 O O . ASN A 1 96 ? 40.470 -12.930 -20.880 1.00 66.62 96 ASN A O 1
ATOM 769 N N . GLU A 1 97 ? 40.071 -14.015 -22.799 1.00 70.50 97 GLU A N 1
ATOM 770 C CA . GLU A 1 97 ? 40.730 -13.033 -23.663 1.00 70.50 97 GLU A CA 1
ATOM 771 C C . GLU A 1 97 ? 39.786 -11.882 -24.011 1.00 70.50 97 GLU A C 1
ATOM 773 O O . GLU A 1 97 ? 38.588 -12.081 -24.242 1.00 70.50 97 GLU A O 1
ATOM 778 N N . ALA A 1 98 ? 40.337 -10.666 -24.058 1.00 67.06 98 ALA A N 1
ATOM 779 C CA . ALA A 1 98 ? 39.565 -9.432 -24.203 1.00 67.06 98 ALA A CA 1
ATOM 780 C C . ALA A 1 98 ? 38.653 -9.465 -25.440 1.00 67.06 98 ALA A C 1
ATOM 782 O O . ALA A 1 98 ? 37.463 -9.183 -25.338 1.00 67.06 98 ALA A O 1
ATOM 783 N N . SER A 1 99 ? 39.165 -9.916 -26.586 1.00 66.50 99 SER A N 1
ATOM 784 C CA . SER A 1 99 ? 38.403 -10.044 -27.836 1.00 66.50 99 SER A CA 1
ATOM 785 C C . SER A 1 99 ? 37.168 -10.951 -27.710 1.00 66.50 99 SER A C 1
ATOM 787 O O . SER A 1 99 ? 36.107 -10.634 -28.254 1.00 66.50 99 SER A O 1
ATOM 789 N N . LEU A 1 100 ? 37.253 -12.041 -26.941 1.00 69.69 100 LEU A N 1
ATOM 790 C CA . LEU A 1 100 ? 36.137 -12.969 -26.731 1.00 69.69 100 LEU A CA 1
ATOM 791 C C . LEU A 1 100 ? 35.153 -12.481 -25.659 1.00 69.69 100 LEU A C 1
ATOM 793 O O . LEU A 1 100 ? 33.953 -12.729 -25.791 1.00 69.69 100 LEU A O 1
ATOM 797 N N . LEU A 1 101 ? 35.614 -11.733 -24.652 1.00 71.19 101 LEU A N 1
ATOM 798 C CA . LEU A 1 101 ? 34.740 -11.087 -23.665 1.00 71.19 101 LEU A CA 1
ATOM 799 C C . LEU A 1 101 ? 33.869 -9.993 -24.304 1.00 71.19 101 LEU A C 1
ATOM 801 O O . LEU A 1 101 ? 32.672 -9.906 -24.025 1.00 71.19 101 LEU A O 1
ATOM 805 N N . LEU A 1 102 ? 34.419 -9.208 -25.232 1.00 67.25 102 LEU A N 1
ATOM 806 C CA . LEU A 1 102 ? 33.674 -8.147 -25.922 1.00 67.25 102 LEU A CA 1
ATOM 807 C C . LEU A 1 102 ? 32.574 -8.683 -26.842 1.00 67.25 102 LEU A C 1
ATOM 809 O O . LEU A 1 102 ? 31.502 -8.082 -26.951 1.00 67.25 102 LEU A O 1
ATOM 813 N N . CYS A 1 103 ? 32.783 -9.863 -27.436 1.00 68.19 103 CYS A N 1
ATOM 814 C CA . CYS A 1 103 ? 31.772 -10.558 -28.238 1.00 68.19 103 CYS A CA 1
ATOM 815 C C . CYS A 1 103 ? 30.472 -10.865 -27.464 1.00 68.19 103 CYS A C 1
ATOM 817 O O . CYS A 1 103 ? 29.424 -11.104 -28.089 1.00 68.19 103 CYS A O 1
ATOM 819 N N . GLN A 1 104 ? 30.527 -10.876 -26.126 1.00 70.12 104 GLN A N 1
ATOM 820 C CA . GLN A 1 104 ? 29.402 -11.194 -25.242 1.00 70.12 104 GLN A CA 1
ATOM 821 C C . GLN A 1 104 ? 28.550 -9.968 -24.870 1.00 70.12 104 GLN A C 1
ATOM 823 O O . GLN A 1 104 ? 27.432 -10.136 -24.391 1.00 70.12 104 GLN A O 1
ATOM 828 N N . ILE A 1 105 ? 29.029 -8.746 -25.127 1.00 68.56 105 ILE A N 1
ATOM 829 C CA . ILE A 1 105 ? 28.392 -7.504 -24.661 1.00 68.56 105 ILE A CA 1
ATOM 830 C C . ILE A 1 105 ? 27.244 -7.064 -25.579 1.00 68.56 105 ILE A C 1
ATOM 832 O O . ILE A 1 105 ? 26.114 -6.867 -25.131 1.00 68.56 105 ILE A O 1
ATOM 836 N N . CYS A 1 106 ? 27.504 -6.898 -26.878 1.00 66.12 106 CYS A N 1
ATOM 837 C CA . CYS A 1 106 ? 26.473 -6.559 -27.859 1.00 66.12 106 CYS A CA 1
ATOM 838 C C . CYS A 1 106 ? 26.896 -6.934 -29.289 1.00 66.12 106 CYS A C 1
ATOM 840 O O . CYS A 1 106 ? 28.055 -7.250 -29.547 1.00 66.12 106 CYS A O 1
ATOM 842 N N . LYS A 1 107 ? 25.951 -6.892 -30.242 1.00 71.56 107 LYS A N 1
ATOM 843 C CA . LYS A 1 107 ? 26.231 -7.212 -31.655 1.00 71.56 107 LYS A CA 1
ATOM 844 C C . LYS A 1 107 ? 27.278 -6.280 -32.281 1.00 71.56 107 LYS A C 1
ATOM 846 O O . LYS A 1 107 ? 28.097 -6.768 -33.044 1.00 71.56 107 LYS A O 1
ATOM 851 N N . SER A 1 108 ? 27.270 -4.988 -31.934 1.00 70.81 108 SER A N 1
ATOM 852 C CA . SER A 1 108 ? 28.252 -4.017 -32.448 1.00 70.81 108 SER A CA 1
ATOM 853 C C . SER A 1 108 ? 29.667 -4.409 -32.029 1.00 70.81 108 SER A C 1
ATOM 855 O O . SER A 1 108 ? 30.525 -4.621 -32.871 1.00 70.81 108 SER A O 1
ATOM 857 N N . TRP A 1 109 ? 29.873 -4.656 -30.734 1.00 69.56 109 TRP A N 1
ATOM 858 C CA . TRP A 1 109 ? 31.184 -5.001 -30.174 1.00 69.56 109 TRP A CA 1
ATOM 859 C C . TRP A 1 109 ? 31.718 -6.342 -30.678 1.00 69.56 109 TRP A C 1
ATOM 861 O O . TRP A 1 109 ? 32.923 -6.519 -30.822 1.00 69.56 109 TRP A O 1
ATOM 871 N N . ARG A 1 110 ? 30.826 -7.283 -31.003 1.00 73.31 110 ARG A N 1
ATOM 872 C CA . ARG A 1 110 ? 31.206 -8.535 -31.665 1.00 73.31 110 ARG A CA 1
ATOM 873 C C . ARG A 1 110 ? 31.745 -8.308 -33.076 1.00 73.31 110 ARG A C 1
ATOM 875 O O . ARG A 1 110 ? 32.697 -8.979 -33.455 1.00 73.31 110 ARG A O 1
ATOM 882 N N . ASN A 1 111 ? 31.145 -7.390 -33.831 1.00 72.94 111 ASN A N 1
ATOM 883 C CA . ASN A 1 111 ? 31.634 -7.046 -35.163 1.00 72.94 111 ASN A CA 1
ATOM 884 C C . ASN A 1 111 ? 33.012 -6.376 -35.064 1.00 72.94 111 ASN A C 1
ATOM 886 O O . ASN A 1 111 ? 33.929 -6.808 -35.748 1.00 72.94 111 ASN A O 1
ATOM 890 N N . VAL A 1 112 ? 33.196 -5.443 -34.122 1.00 70.88 112 VAL A N 1
ATOM 891 C CA . VAL A 1 112 ? 34.502 -4.807 -33.859 1.00 70.88 112 VAL A CA 1
ATOM 892 C C . VAL A 1 112 ? 35.578 -5.825 -33.497 1.00 70.88 112 VAL A C 1
ATOM 894 O O . VAL A 1 112 ? 36.663 -5.804 -34.068 1.00 70.88 112 VAL A O 1
ATOM 897 N N . ALA A 1 113 ? 35.287 -6.745 -32.574 1.00 67.44 113 ALA A N 1
ATOM 898 C CA . ALA A 1 113 ? 36.244 -7.772 -32.167 1.00 67.44 113 ALA A CA 1
ATOM 899 C C . ALA A 1 113 ? 36.616 -8.714 -33.327 1.00 67.44 113 ALA A C 1
ATOM 901 O O . ALA A 1 113 ? 37.764 -9.146 -33.429 1.00 67.44 113 ALA A O 1
ATOM 902 N N . HIS A 1 114 ? 35.661 -9.020 -34.209 1.00 68.19 114 HIS A N 1
ATOM 903 C CA . HIS A 1 114 ? 35.903 -9.821 -35.406 1.00 68.19 114 HIS A CA 1
ATOM 904 C C . HIS A 1 114 ? 36.765 -9.070 -36.432 1.00 68.19 114 HIS A C 1
ATOM 906 O O . HIS A 1 114 ? 37.703 -9.644 -36.987 1.00 68.19 114 HIS A O 1
ATOM 912 N N . ASP A 1 115 ? 36.488 -7.787 -36.656 1.00 67.25 115 ASP A N 1
ATOM 913 C CA . ASP A 1 115 ? 37.258 -6.952 -37.577 1.00 67.25 115 ASP A CA 1
ATOM 914 C C . ASP A 1 115 ? 38.695 -6.758 -37.066 1.00 67.25 115 ASP A C 1
ATOM 916 O O . ASP A 1 115 ? 39.644 -6.966 -37.825 1.00 67.25 115 ASP A O 1
ATOM 920 N N . ALA A 1 116 ? 38.875 -6.509 -35.764 1.00 63.84 116 ALA A N 1
ATOM 921 C CA . ALA A 1 116 ? 40.184 -6.443 -35.110 1.00 63.84 116 ALA A CA 1
ATOM 922 C C . ALA A 1 116 ? 40.975 -7.760 -35.243 1.00 63.84 116 ALA A C 1
ATOM 924 O O . ALA A 1 116 ? 42.156 -7.744 -35.590 1.00 63.84 116 ALA A O 1
ATOM 925 N N . ALA A 1 117 ? 40.326 -8.913 -35.045 1.00 60.41 117 ALA A N 1
ATOM 926 C CA . ALA A 1 117 ? 40.938 -10.231 -35.241 1.00 60.41 117 ALA A CA 1
ATOM 927 C C . ALA A 1 117 ? 41.368 -10.481 -36.700 1.00 60.41 117 ALA A C 1
ATOM 929 O O . ALA A 1 117 ? 42.410 -11.091 -36.956 1.00 60.41 117 ALA A O 1
ATOM 930 N N . SER A 1 118 ? 40.591 -9.985 -37.668 1.00 59.88 118 SER A N 1
ATOM 931 C CA . SER A 1 118 ? 40.891 -10.131 -39.096 1.00 59.88 118 SER A CA 1
ATOM 932 C C . SER A 1 118 ? 42.100 -9.302 -39.561 1.00 59.88 118 SER A C 1
ATOM 934 O O . SER A 1 118 ? 42.710 -9.639 -40.577 1.00 59.88 118 SER A O 1
ATOM 936 N N . MET A 1 119 ? 42.517 -8.284 -38.792 1.00 54.56 119 MET A N 1
ATOM 937 C CA . MET A 1 119 ? 43.648 -7.394 -39.103 1.00 54.56 119 MET A CA 1
ATOM 938 C C . MET A 1 119 ? 45.047 -7.991 -38.822 1.00 54.56 119 MET A C 1
ATOM 940 O O . MET A 1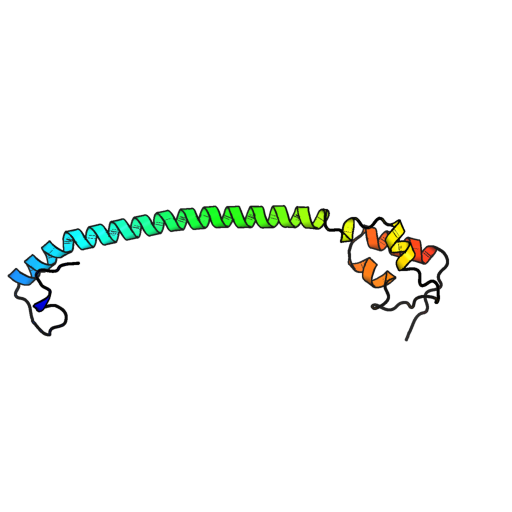 119 ? 46.014 -7.259 -38.626 1.00 54.56 119 MET A O 1
ATOM 944 N N . GLY A 1 120 ? 45.199 -9.319 -38.879 1.00 53.84 120 GLY A N 1
ATOM 945 C CA . GLY A 1 120 ? 46.517 -9.974 -38.950 1.00 53.84 120 GLY A CA 1
ATOM 946 C C . GLY A 1 120 ? 47.009 -10.638 -37.664 1.00 53.84 120 GLY A C 1
ATOM 947 O O . GLY A 1 120 ? 48.208 -10.875 -37.515 1.00 53.84 120 GLY A O 1
ATOM 948 N N . VAL A 1 121 ? 46.105 -10.976 -36.747 1.00 58.06 121 VAL A N 1
ATOM 949 C CA . VAL A 1 121 ? 46.447 -11.589 -35.465 1.00 58.06 121 VAL A CA 1
ATOM 950 C C . VAL A 1 121 ? 46.113 -13.087 -35.482 1.00 58.06 121 VAL A C 1
ATOM 952 O O . VAL A 1 121 ? 44.955 -13.487 -35.560 1.00 58.06 121 VAL A O 1
ATOM 955 N N . ILE A 1 122 ? 47.134 -13.950 -35.425 1.00 61.91 122 ILE A N 1
ATOM 956 C CA . ILE A 1 122 ? 46.939 -15.410 -35.403 1.00 61.91 122 ILE A CA 1
ATOM 957 C C . ILE A 1 122 ? 46.475 -15.819 -34.008 1.00 61.91 122 ILE A C 1
ATOM 959 O 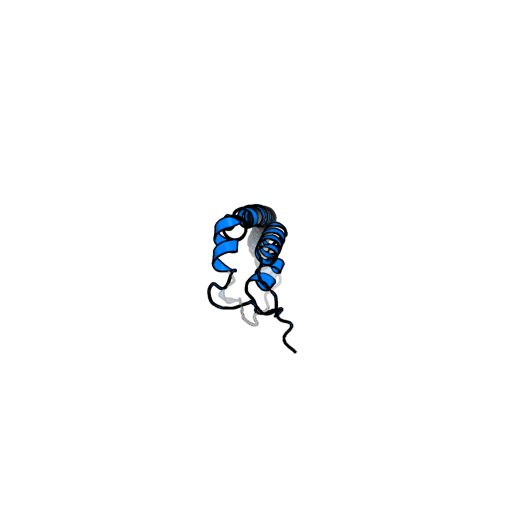O . ILE A 1 122 ? 47.275 -15.819 -33.074 1.00 61.91 122 ILE A O 1
ATOM 963 N N . HIS A 1 123 ? 45.214 -16.220 -33.858 1.00 62.84 123 HIS A N 1
ATOM 964 C CA . HIS A 1 123 ? 44.757 -16.745 -32.579 1.00 62.84 123 HIS A CA 1
ATOM 965 C C . HIS A 1 123 ? 45.301 -18.153 -32.313 1.00 62.84 123 HIS A C 1
ATOM 967 O O . HIS A 1 123 ? 45.158 -19.062 -33.133 1.00 62.84 123 HIS A O 1
ATOM 973 N N . ILE A 1 124 ? 45.907 -18.349 -31.142 1.00 63.28 124 ILE A N 1
ATOM 974 C CA . ILE A 1 124 ? 46.471 -19.644 -30.742 1.00 63.28 124 ILE A CA 1
ATOM 975 C C . ILE A 1 124 ? 45.409 -20.438 -29.974 1.00 63.28 124 ILE A C 1
ATOM 977 O O . ILE A 1 124 ? 44.873 -19.957 -28.974 1.00 63.28 124 ILE A O 1
ATOM 981 N N . VAL A 1 125 ? 45.119 -21.664 -30.421 1.00 65.69 125 VAL A N 1
ATOM 982 C CA . VAL A 1 125 ? 44.289 -22.621 -29.670 1.00 65.69 125 VAL A CA 1
ATOM 983 C C . VAL A 1 125 ? 45.085 -23.087 -28.452 1.00 65.69 125 VAL A C 1
ATOM 985 O O . VAL A 1 125 ? 46.158 -23.672 -28.601 1.00 65.69 125 VAL A O 1
ATOM 988 N N . VAL A 1 126 ? 44.580 -22.805 -27.252 1.00 61.62 126 VAL A N 1
ATOM 989 C CA . VAL A 1 126 ? 45.158 -23.297 -25.993 1.00 61.62 126 VAL A CA 1
ATOM 990 C C . VAL A 1 126 ? 44.409 -24.583 -25.596 1.00 61.62 126 VAL A C 1
ATOM 992 O O . VAL A 1 126 ? 43.188 -24.594 -25.751 1.00 61.62 126 VAL A O 1
ATOM 995 N N . PRO A 1 127 ? 45.103 -25.657 -25.162 1.00 58.00 127 PRO A N 1
ATOM 996 C CA . PRO A 1 127 ? 44.479 -26.915 -24.734 1.00 58.00 127 PRO A CA 1
ATOM 997 C C . PRO A 1 127 ? 43.530 -26.779 -23.541 1.00 58.00 127 PRO A C 1
ATOM 999 O O . PRO A 1 127 ? 43.810 -25.930 -22.662 1.00 58.00 127 PRO A O 1
#

pLDDT: mean 80.38, std 16.5, range [53.22, 98.75]

Sequence (127 aa):
MHSPFQKLLHTNFVPTDAECKSIRDFLQSPRQDLRDLTEEIARLQALIDEASLRRSELEKFIDAHLALVSLVRRLADEDISLETLSSTRNPALSSNEASLLLCQICKSWRNVAHDAASMGVIHIVVP

Foldseek 3Di:
DDDPCVVVPPDPDDDDPVVVVVVVVVCPVVVVVVVVVVVVVVVVVVVVVVVVVVVVVVVVVVVVVVVCVPVLNVPPLVVLLVVLPPPPAQAAPDCPRSLNVQCPSDPSSVVSSVVSCVPDGDHHYDD

Radius of gyration: 36.22 Å; chains: 1; bounding box: 82×36×76 Å

Secondary structure (DSSP, 8-state):
---TTTTTTTS-----HHHHHHHHHHTHHHHHHHHHHHHHHHHHHHHHHHHHHHHHHHHHHHHHHHHHHSGGGTS-HHHHHHHHS-TTSPPBS-TTSHHHHHTTT-HHHHHHHHHHHHTT--PBPP-

Organism: NCBI:txid1033008